Protein AF-A0A7W0GIK2-F1 (afdb_monomer)

Secondary structure (DSSP, 8-state):
--TT--HHHHHHHHHHHHGGG-EEE---SSSHHHHHHHHH-TTSEEE----S---HHHHHHHHHHHHHSSSEE-

pLDDT: mean 93.54, std 3.67, range [72.88, 97.44]

Foldseek 3Di:
DCVPPDPLVVLLVQLVVQPLNAEAEDCPPDCPNLQSCLVRRQSYEYEHDDPVPDDPVSVVSVVVSCVPGSHHYD

Nearest PDB structures (foldseek):
  7lhs-assembly1_A  TM=9.439E-01  e=1.091E-05  Mycobacterium tuberculosis
  7lhu-assembly2_B  TM=9.211E-01  e=2.537E-05  Mycobacterium tuberculosis
  7lhu-assembly1_A  TM=9.288E-01  e=5.901E-05  Mycobacterium tuberculosis
  7lhs-assembly2_B  TM=9.471E-01  e=2.627E-04  Mycobacterium tuberculosis
  2igt-assembly1_C  TM=4.451E-01  e=4.597E-01  Agrobacterium fabrum str. C58

Radius of gyration: 12.73 Å; Cα contacts (8 Å, |Δi|>4): 94; chains: 1; bounding box: 29×22×36 Å

Solvent-accessible surface area (backbone atoms only — not comparable to full-atom values): 4353 Å² total; per-residue (Å²): 139,67,84,90,58,52,73,53,56,53,37,32,52,46,30,72,73,45,33,74,75,31,72,45,81,40,89,57,88,61,63,62,69,57,52,47,34,37,75,35,21,44,62,30,35,36,36,52,85,80,84,86,76,74,55,70,67,50,56,47,51,53,51,51,47,57,75,71,43,74,44,52,73,80

Structure (mmCIF, N/CA/C/O backbone):
data_AF-A0A7W0GIK2-F1
#
_entry.id   AF-A0A7W0GIK2-F1
#
loop_
_atom_site.group_PDB
_atom_site.id
_atom_site.type_symbol
_atom_site.label_atom_id
_atom_site.label_alt_id
_atom_site.label_comp_id
_atom_site.label_asym_id
_atom_site.label_entity_id
_atom_site.label_seq_id
_atom_site.pdbx_PDB_ins_code
_atom_site.Cartn_x
_atom_site.Cartn_y
_atom_site.Cartn_z
_atom_site.occupancy
_atom_site.B_iso_or_equiv
_atom_site.auth_seq_id
_atom_site.auth_comp_id
_atom_site.auth_asym_id
_atom_site.auth_atom_id
_atom_site.pdbx_PDB_model_num
ATOM 1 N N . MET A 1 1 ? -7.617 12.127 17.373 1.00 72.88 1 MET A N 1
ATOM 2 C CA . MET A 1 1 ? -7.958 10.727 17.770 1.00 72.88 1 MET A CA 1
ATOM 3 C C . MET A 1 1 ? -6.887 9.729 17.321 1.00 72.88 1 MET A C 1
ATOM 5 O O . MET A 1 1 ? -6.751 8.712 17.975 1.00 72.88 1 MET A O 1
ATOM 9 N N . LEU A 1 2 ? -6.095 10.024 16.280 1.00 91.12 2 LEU A N 1
ATOM 10 C CA . LEU A 1 2 ? -4.907 9.234 15.897 1.00 91.12 2 LEU A CA 1
ATOM 11 C C . LEU A 1 2 ? -3.584 9.967 16.192 1.00 91.12 2 LE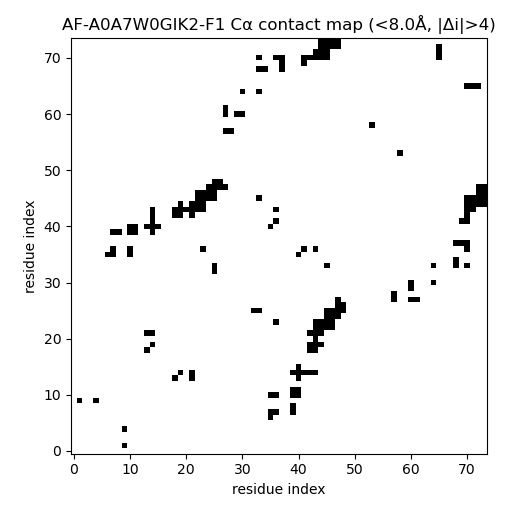U A C 1
ATOM 13 O O . LEU A 1 2 ? -2.509 9.491 15.840 1.00 91.12 2 LEU A O 1
ATOM 17 N N . ASP A 1 3 ? -3.650 11.144 16.814 1.00 93.19 3 ASP A N 1
ATOM 18 C CA . ASP A 1 3 ? -2.472 11.940 17.148 1.00 93.19 3 ASP A CA 1
ATOM 19 C C . ASP A 1 3 ? -1.589 11.180 18.142 1.00 93.19 3 ASP A C 1
ATOM 21 O O . ASP A 1 3 ? -2.043 10.795 19.218 1.00 93.19 3 ASP A O 1
ATOM 25 N N . GLY A 1 4 ? -0.332 10.949 17.759 1.00 93.75 4 GLY A N 1
ATOM 26 C CA . GLY A 1 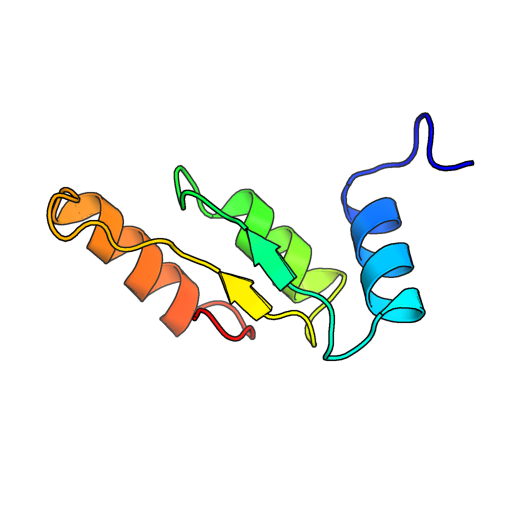4 ? 0.622 10.149 18.532 1.00 93.75 4 GLY A CA 1
ATOM 27 C C . GLY A 1 4 ? 0.540 8.633 18.304 1.00 93.75 4 GLY A C 1
ATOM 28 O O . GLY A 1 4 ? 1.369 7.915 18.860 1.00 93.75 4 GLY A O 1
ATOM 29 N N . ALA A 1 5 ? -0.398 8.140 17.486 1.00 96.56 5 ALA A N 1
ATOM 30 C CA . ALA A 1 5 ? -0.477 6.722 17.137 1.00 96.56 5 ALA A CA 1
ATOM 31 C C . ALA A 1 5 ? 0.699 6.289 16.247 1.00 96.56 5 ALA A C 1
ATOM 33 O O . ALA A 1 5 ? 1.221 7.059 15.434 1.00 96.56 5 ALA A O 1
ATOM 34 N N . GLY A 1 6 ? 1.104 5.025 16.384 1.00 96.94 6 GLY A N 1
ATOM 35 C CA . GLY A 1 6 ? 2.154 4.445 15.549 1.00 96.94 6 GLY A CA 1
ATOM 36 C C . GLY A 1 6 ? 1.68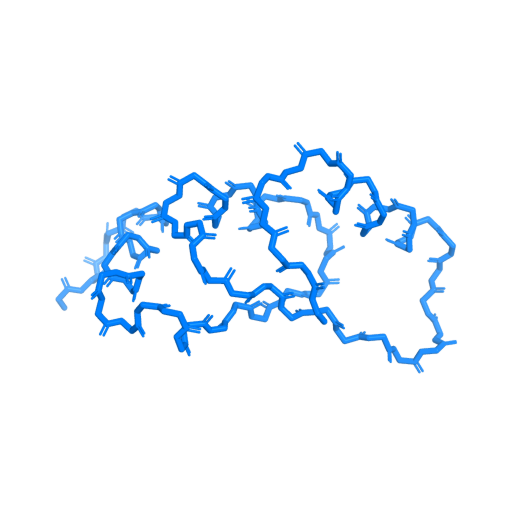2 4.192 14.106 1.00 96.94 6 GLY A C 1
ATOM 37 O O . GLY A 1 6 ? 0.489 3.990 13.878 1.00 96.94 6 GLY A O 1
ATOM 38 N N . PRO A 1 7 ? 2.593 4.109 13.116 1.00 95.75 7 PRO A N 1
ATOM 39 C CA . PRO A 1 7 ? 2.219 3.888 11.714 1.00 95.75 7 PRO A CA 1
ATOM 40 C C . PRO A 1 7 ? 1.353 2.641 11.478 1.00 95.75 7 PRO A C 1
ATOM 42 O O . PRO A 1 7 ? 0.376 2.698 10.736 1.00 95.75 7 PRO A O 1
ATOM 45 N N . ALA A 1 8 ? 1.681 1.525 12.136 1.00 96.12 8 ALA A N 1
ATOM 46 C CA . ALA A 1 8 ? 0.924 0.276 12.021 1.00 96.12 8 ALA A CA 1
ATOM 47 C C . ALA A 1 8 ? -0.503 0.401 12.578 1.00 96.12 8 ALA A C 1
ATOM 49 O O . ALA A 1 8 ? -1.442 -0.155 12.015 1.00 96.12 8 ALA A O 1
ATOM 50 N N . GLU A 1 9 ? -0.683 1.167 13.655 1.00 97.12 9 GLU A N 1
ATOM 51 C CA . GLU A 1 9 ? -1.993 1.404 14.263 1.00 97.12 9 GLU A CA 1
ATOM 52 C C . GLU A 1 9 ? -2.875 2.256 13.348 1.00 97.12 9 GLU A C 1
ATOM 54 O O . GLU A 1 9 ? -4.028 1.906 13.099 1.00 97.12 9 GLU A O 1
ATOM 59 N N . VAL A 1 10 ? -2.306 3.312 12.758 1.00 97.31 10 VAL A N 1
ATOM 60 C CA . VAL A 1 10 ? -3.001 4.146 11.766 1.00 97.31 10 VAL A CA 1
ATOM 61 C C . VAL A 1 10 ? -3.412 3.319 10.545 1.00 97.31 10 VAL A C 1
ATOM 63 O O . VAL A 1 10 ? -4.550 3.427 10.087 1.00 97.31 10 VAL A O 1
ATOM 66 N N . LEU A 1 11 ? -2.518 2.467 10.032 1.00 96.69 11 LEU A N 1
ATOM 67 C CA . LEU A 1 11 ? -2.812 1.602 8.886 1.00 96.69 11 LEU A CA 1
ATOM 68 C C . LEU A 1 11 ? -3.869 0.545 9.213 1.00 96.69 11 LEU A C 1
ATOM 70 O O . LEU A 1 11 ? -4.778 0.347 8.415 1.00 96.69 11 LEU A O 1
ATOM 74 N N . SER A 1 12 ? -3.795 -0.088 10.383 1.00 97.00 12 SER A N 1
ATOM 75 C CA . SER A 1 12 ? -4.791 -1.067 10.835 1.00 97.00 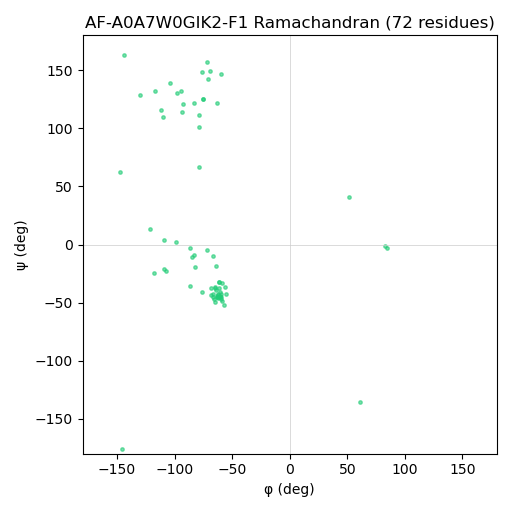12 SER A CA 1
ATOM 76 C C . SER A 1 12 ? -6.176 -0.437 10.993 1.00 97.00 12 SER A C 1
ATOM 78 O O . SER A 1 12 ? -7.181 -0.972 10.508 1.00 97.00 12 SER A O 1
ATOM 80 N N . TRP A 1 13 ? -6.233 0.757 11.589 1.00 97.44 13 TRP A N 1
ATOM 81 C CA . TRP A 1 13 ? -7.465 1.532 11.681 1.00 97.44 13 TRP A CA 1
ATOM 82 C C . TRP A 1 13 ? -8.022 1.867 10.293 1.00 97.44 13 TRP A C 1
ATOM 84 O O . TRP A 1 13 ? -9.210 1.653 10.039 1.00 97.44 13 TRP A O 1
ATOM 94 N N . ALA A 1 14 ? -7.177 2.338 9.372 1.00 97.31 14 ALA A N 1
ATOM 95 C CA . ALA A 1 14 ? -7.596 2.663 8.013 1.00 97.31 14 ALA A CA 1
ATOM 96 C C . ALA A 1 14 ? -8.088 1.412 7.266 1.00 97.31 14 ALA A C 1
ATOM 98 O O . ALA A 1 14 ? -9.151 1.447 6.649 1.00 97.31 14 ALA A O 1
ATOM 99 N N . GLY A 1 15 ? -7.364 0.294 7.363 1.00 96.69 15 GLY A N 1
ATOM 100 C CA . GLY A 1 15 ? -7.738 -0.978 6.748 1.00 96.69 15 GLY A CA 1
ATOM 101 C C . GLY A 1 15 ? -9.081 -1.493 7.260 1.00 96.69 15 GLY A C 1
ATOM 102 O O . GLY A 1 15 ? -9.918 -1.915 6.470 1.00 96.69 15 GLY A O 1
ATOM 103 N N . THR A 1 16 ? -9.340 -1.367 8.563 1.00 96.94 16 THR A N 1
ATOM 104 C CA . THR A 1 16 ? -10.637 -1.726 9.162 1.00 96.94 16 THR A CA 1
ATOM 105 C C . THR A 1 16 ? -11.758 -0.777 8.723 1.00 96.94 16 THR A C 1
ATOM 107 O O . THR A 1 16 ? -12.885 -1.209 8.494 1.00 96.94 16 THR A O 1
ATOM 110 N N . THR A 1 17 ? -11.462 0.517 8.590 1.00 97.06 17 THR A N 1
ATOM 111 C CA . THR A 1 17 ? -12.459 1.554 8.277 1.00 97.06 17 THR A CA 1
ATOM 112 C C . THR A 1 17 ? -12.873 1.542 6.805 1.00 97.06 17 THR A C 1
ATOM 114 O O . THR A 1 17 ? -14.048 1.727 6.483 1.00 97.06 17 THR A O 1
ATOM 117 N N . PHE A 1 18 ? -11.914 1.343 5.900 1.00 96.75 18 PHE A N 1
ATOM 118 C CA . PHE A 1 18 ? -12.122 1.488 4.458 1.00 96.75 18 PHE A CA 1
ATOM 119 C C . PHE A 1 18 ? -12.100 0.158 3.697 1.00 96.75 18 PHE A C 1
ATOM 121 O O . PHE A 1 18 ? -12.672 0.094 2.607 1.00 96.75 18 PHE A O 1
ATOM 128 N N . GLY A 1 19 ? -11.505 -0.896 4.265 1.00 93.56 19 GLY A N 1
ATOM 129 C CA . GLY A 1 19 ? -11.425 -2.216 3.644 1.00 93.56 19 GLY A CA 1
ATOM 130 C C . GLY A 1 19 ? -10.668 -2.197 2.316 1.00 93.56 19 GLY A C 1
ATOM 131 O O . GLY A 1 19 ? -9.633 -1.547 2.177 1.00 93.56 19 GLY A O 1
ATOM 132 N N . ASP A 1 20 ? -11.229 -2.881 1.324 1.00 92.50 20 ASP A N 1
ATOM 133 C CA . ASP A 1 20 ? -10.729 -2.975 -0.055 1.00 92.50 20 ASP A CA 1
ATOM 134 C C . ASP A 1 20 ? -10.781 -1.650 -0.841 1.00 92.50 20 ASP A C 1
ATOM 136 O O . ASP A 1 20 ? -10.201 -1.535 -1.921 1.00 92.50 20 ASP A O 1
ATOM 140 N N . ARG A 1 21 ? -11.449 -0.625 -0.297 1.00 95.00 21 ARG A N 1
ATOM 141 C CA . ARG A 1 21 ? -11.478 0.732 -0.863 1.00 95.00 21 ARG A CA 1
ATOM 142 C C . ARG A 1 21 ? -10.311 1.600 -0.394 1.00 95.00 21 ARG A C 1
ATOM 144 O O . ARG A 1 21 ? -10.214 2.751 -0.819 1.00 95.00 21 ARG A O 1
ATOM 151 N N . LEU A 1 22 ? -9.448 1.092 0.489 1.00 96.94 22 LEU A N 1
ATOM 152 C CA . LEU A 1 22 ? -8.250 1.805 0.915 1.00 96.94 22 LEU A CA 1
ATOM 153 C C . LEU A 1 22 ? -7.180 1.767 -0.180 1.00 96.94 22 LEU A C 1
ATOM 155 O O . LEU A 1 22 ? -6.741 0.697 -0.602 1.00 96.94 22 LEU A O 1
ATOM 159 N N . ALA A 1 23 ? -6.710 2.948 -0.572 1.00 96.06 23 ALA A N 1
ATOM 160 C CA . ALA A 1 23 ? -5.551 3.108 -1.435 1.00 96.06 23 ALA A CA 1
ATOM 161 C C . ALA A 1 23 ? -4.439 3.863 -0.697 1.00 96.06 23 ALA A C 1
ATOM 163 O O . ALA A 1 23 ? -4.682 4.910 -0.093 1.00 96.06 23 ALA A O 1
ATOM 164 N N . ILE A 1 24 ? -3.217 3.341 -0.766 1.00 95.56 24 ILE A N 1
ATOM 165 C CA . ILE A 1 24 ? -2.018 3.937 -0.179 1.00 95.56 24 ILE A CA 1
ATOM 166 C C . ILE A 1 24 ? -1.126 4.423 -1.314 1.00 95.56 24 ILE A C 1
ATOM 168 O O . ILE A 1 24 ? -0.544 3.625 -2.042 1.00 95.56 24 ILE A O 1
ATOM 172 N N . ALA A 1 25 ? -1.007 5.738 -1.475 1.00 94.81 25 ALA A N 1
ATOM 173 C CA . ALA A 1 25 ? -0.101 6.306 -2.463 1.00 94.81 25 ALA A CA 1
ATOM 174 C C . ALA A 1 25 ? 1.350 6.208 -1.974 1.00 94.81 25 ALA A C 1
ATOM 176 O O . ALA A 1 25 ? 1.684 6.704 -0.897 1.00 94.81 25 ALA A O 1
ATOM 177 N N . SER A 1 26 ? 2.215 5.596 -2.781 1.00 92.44 26 SER A N 1
ATOM 178 C CA . SER A 1 26 ? 3.644 5.475 -2.508 1.00 92.44 26 SER A CA 1
ATOM 179 C C . SER A 1 26 ? 4.450 5.922 -3.721 1.00 92.44 26 SER A C 1
ATOM 181 O O . SER A 1 26 ? 4.276 5.419 -4.829 1.00 92.44 26 SER A O 1
ATOM 183 N N . SER A 1 27 ? 5.409 6.825 -3.512 1.00 87.38 27 SER A N 1
ATOM 184 C CA . SER A 1 27 ? 6.428 7.140 -4.522 1.00 87.38 27 SER A CA 1
ATOM 185 C C . SER A 1 27 ? 7.452 6.015 -4.703 1.00 87.38 27 SER A C 1
ATOM 187 O O . SER A 1 27 ? 8.334 6.129 -5.555 1.00 87.38 27 SER A O 1
ATOM 189 N N . MET A 1 28 ? 7.369 4.955 -3.886 1.00 88.75 28 MET A N 1
ATOM 190 C CA . MET A 1 28 ? 8.312 3.835 -3.851 1.00 88.75 28 MET A CA 1
ATOM 191 C C . MET A 1 28 ? 9.765 4.312 -3.728 1.00 88.75 28 MET A C 1
ATOM 193 O O . MET A 1 28 ? 10.674 3.803 -4.386 1.00 88.75 28 MET A O 1
ATOM 197 N N . THR A 1 29 ? 9.985 5.332 -2.888 1.00 83.81 29 THR A N 1
ATOM 198 C CA . THR A 1 29 ? 11.334 5.772 -2.498 1.00 83.81 29 THR A CA 1
ATOM 199 C C . THR A 1 29 ? 12.068 4.645 -1.772 1.00 83.81 29 THR A C 1
ATOM 201 O O . THR A 1 29 ? 13.260 4.441 -1.989 1.00 83.81 29 THR A O 1
ATOM 204 N N . ASP A 1 30 ? 11.325 3.887 -0.968 1.00 85.31 30 ASP A N 1
ATOM 205 C CA . ASP A 1 30 ? 11.736 2.664 -0.294 1.00 85.31 30 ASP A CA 1
ATOM 206 C C . ASP A 1 30 ? 10.548 1.682 -0.208 1.00 85.31 30 ASP A C 1
ATOM 208 O O . ASP A 1 30 ? 9.467 1.934 -0.749 1.00 85.31 30 ASP A O 1
ATOM 212 N N . ALA A 1 31 ? 10.764 0.545 0.459 1.00 90.38 31 ALA A N 1
ATOM 213 C CA . ALA A 1 31 ? 9.766 -0.506 0.647 1.00 90.38 31 ALA A CA 1
ATOM 214 C C . ALA A 1 31 ? 9.058 -0.464 2.018 1.00 90.38 31 ALA A C 1
ATOM 216 O O . ALA A 1 31 ? 8.239 -1.339 2.296 1.00 90.38 31 ALA A O 1
ATOM 217 N N . VAL A 1 32 ? 9.347 0.511 2.889 1.00 93.62 32 VAL A N 1
ATOM 218 C CA . VAL A 1 32 ? 8.850 0.535 4.277 1.00 93.62 32 VAL A CA 1
ATOM 219 C C . VAL A 1 32 ? 7.335 0.677 4.308 1.00 93.62 32 VAL A C 1
ATOM 221 O O . VAL A 1 32 ? 6.660 -0.114 4.963 1.00 93.62 32 VAL A O 1
ATOM 224 N N . LEU A 1 33 ? 6.777 1.639 3.568 1.00 93.69 33 LEU A N 1
ATOM 225 C CA . LEU A 1 33 ? 5.327 1.847 3.544 1.00 93.69 33 LEU A CA 1
ATOM 226 C C . LEU A 1 33 ? 4.587 0.639 2.952 1.00 93.69 33 LEU A C 1
ATOM 228 O O . LEU A 1 33 ? 3.550 0.235 3.477 1.00 93.69 33 LEU A O 1
ATOM 232 N N . ALA A 1 34 ? 5.145 0.023 1.906 1.00 94.44 34 ALA A N 1
ATOM 233 C CA . ALA A 1 34 ? 4.606 -1.205 1.327 1.00 94.44 34 ALA A CA 1
ATOM 234 C C . ALA A 1 34 ? 4.634 -2.357 2.348 1.00 94.44 34 ALA A C 1
ATOM 236 O O . ALA A 1 34 ? 3.632 -3.037 2.545 1.00 94.44 34 ALA A O 1
ATOM 237 N N . HIS A 1 35 ? 5.740 -2.529 3.073 1.00 95.19 35 HIS A N 1
ATOM 238 C CA . HIS A 1 35 ? 5.877 -3.553 4.109 1.00 95.19 35 HIS A CA 1
ATOM 239 C C . HIS A 1 35 ? 4.898 -3.358 5.281 1.00 95.19 35 HIS A C 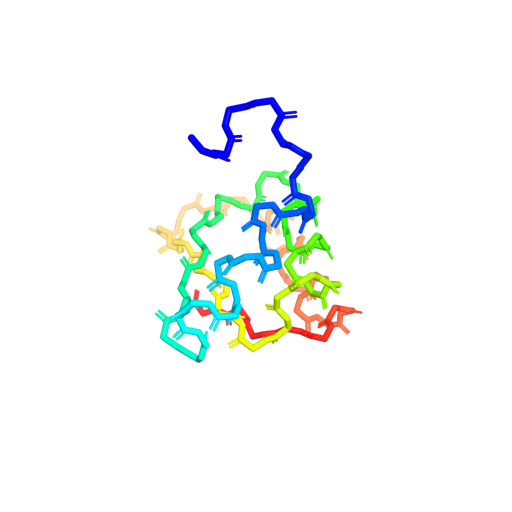1
ATOM 241 O O . HIS A 1 35 ? 4.248 -4.307 5.728 1.00 95.19 35 HIS A O 1
ATOM 247 N N . LEU A 1 36 ? 4.746 -2.122 5.761 1.00 95.88 36 LE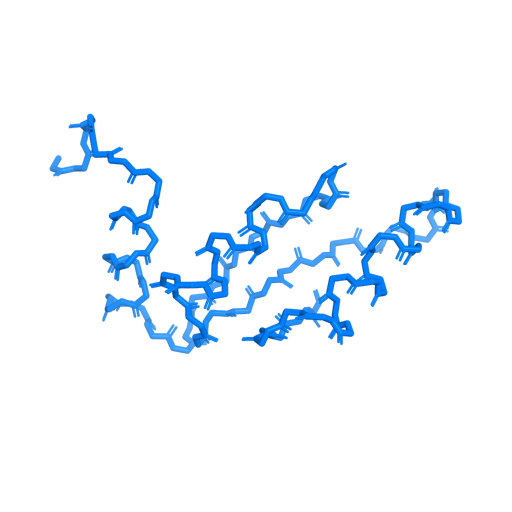U A N 1
ATOM 248 C CA . LEU A 1 36 ? 3.782 -1.796 6.814 1.00 95.88 36 LEU A CA 1
ATOM 249 C C . LEU A 1 36 ? 2.337 -2.013 6.343 1.00 95.88 36 LEU A C 1
ATOM 251 O O . LEU A 1 36 ? 1.511 -2.518 7.100 1.00 95.88 36 LEU A O 1
ATOM 255 N N . THR A 1 37 ? 2.040 -1.697 5.081 1.00 96.06 37 THR A N 1
ATOM 256 C CA . THR A 1 37 ? 0.721 -1.949 4.485 1.00 96.06 37 THR A CA 1
ATOM 257 C C . THR A 1 37 ? 0.442 -3.448 4.382 1.00 96.06 37 THR A C 1
ATOM 259 O O . THR A 1 37 ? -0.602 -3.893 4.845 1.00 96.06 37 THR A O 1
ATOM 262 N N . ALA A 1 38 ? 1.392 -4.249 3.886 1.00 95.81 38 ALA A N 1
ATOM 263 C CA . ALA A 1 38 ? 1.248 -5.706 3.786 1.00 95.81 38 ALA A CA 1
ATOM 264 C C . ALA A 1 38 ? 0.921 -6.370 5.134 1.00 95.81 38 ALA A C 1
ATOM 266 O O . ALA A 1 38 ? 0.180 -7.345 5.187 1.00 95.81 38 ALA A O 1
ATOM 267 N N . SER A 1 39 ? 1.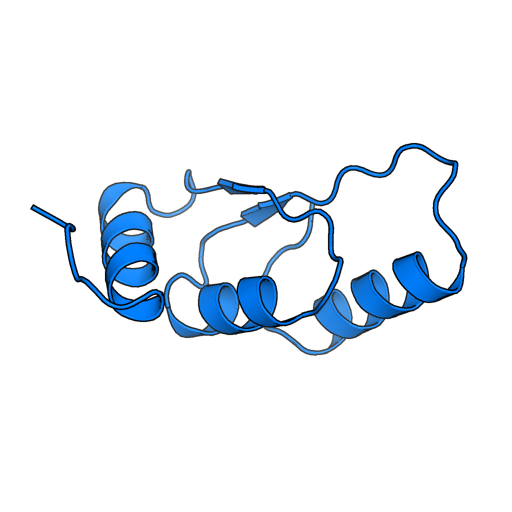492 -5.857 6.226 1.00 95.81 39 SER A N 1
ATOM 268 C CA . SER A 1 39 ? 1.311 -6.416 7.570 1.00 95.81 39 SER A CA 1
ATOM 269 C C . SER A 1 39 ? 0.073 -5.884 8.295 1.00 95.81 39 SER A C 1
ATOM 271 O O . SER A 1 39 ? -0.558 -6.632 9.036 1.00 95.81 39 SER A O 1
ATOM 273 N N . SER A 1 40 ? -0.277 -4.610 8.097 1.00 96.94 40 SER A N 1
ATOM 274 C CA . SER A 1 40 ? -1.305 -3.926 8.900 1.00 96.94 40 SER A CA 1
ATOM 275 C C . SER A 1 40 ? -2.618 -3.687 8.150 1.00 96.94 40 SER A C 1
ATOM 277 O O . SER A 1 40 ? -3.659 -3.536 8.779 1.00 96.94 40 SER A O 1
ATOM 279 N N . ALA A 1 41 ? -2.590 -3.655 6.816 1.00 96.69 41 ALA A N 1
ATOM 280 C CA . ALA A 1 41 ? -3.751 -3.429 5.956 1.00 96.69 41 ALA A CA 1
ATOM 281 C C . ALA A 1 41 ? -3.623 -4.206 4.622 1.00 96.69 41 ALA A C 1
ATOM 283 O O . ALA A 1 41 ? -3.594 -3.592 3.556 1.00 96.69 41 ALA A O 1
ATOM 284 N N . PRO A 1 42 ? -3.557 -5.552 4.645 1.00 94.44 42 PRO A N 1
ATOM 285 C CA . PRO A 1 42 ? -3.228 -6.371 3.468 1.00 94.44 42 PRO A CA 1
ATOM 286 C C . PRO A 1 42 ? -4.248 -6.299 2.319 1.00 94.44 42 PRO A C 1
ATOM 288 O O . PRO A 1 42 ? -3.924 -6.663 1.195 1.00 94.44 42 PRO A O 1
ATOM 291 N N . LEU A 1 43 ? -5.478 -5.847 2.585 1.00 93.56 43 LEU A N 1
ATOM 292 C CA . LEU A 1 43 ? -6.510 -5.648 1.557 1.00 93.56 43 LEU A CA 1
ATOM 293 C C . LEU A 1 43 ? -6.384 -4.302 0.826 1.00 93.56 43 LEU A C 1
ATOM 295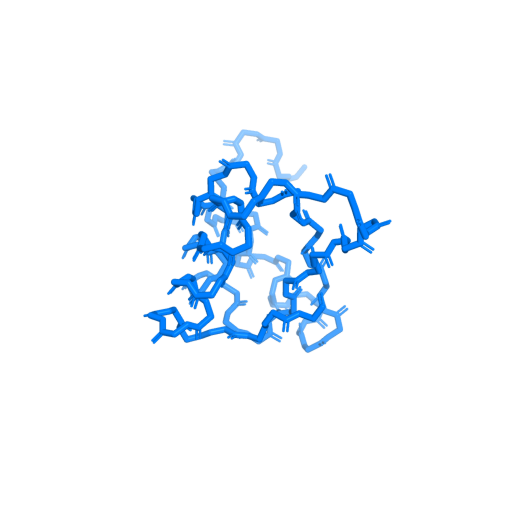 O O . LEU A 1 43 ? -7.104 -4.069 -0.143 1.00 93.56 43 LEU A O 1
ATOM 299 N N . ALA A 1 44 ? -5.514 -3.407 1.298 1.00 96.12 44 ALA A N 1
ATOM 300 C CA . ALA A 1 44 ? -5.299 -2.112 0.676 1.00 96.12 44 ALA A CA 1
ATOM 301 C C . ALA A 1 44 ? -4.463 -2.238 -0.600 1.00 96.12 44 ALA A C 1
ATOM 303 O O . ALA A 1 44 ? -3.555 -3.066 -0.697 1.00 96.12 44 ALA A O 1
ATOM 304 N N . LYS A 1 45 ? -4.724 -1.343 -1.552 1.00 95.50 45 LYS A N 1
ATOM 305 C CA . LYS A 1 45 ? -3.951 -1.242 -2.793 1.00 95.50 45 LYS A CA 1
ATOM 306 C C . LYS A 1 45 ? -2.858 -0.198 -2.650 1.00 95.50 45 LYS A C 1
ATOM 308 O O . LYS A 1 45 ? -3.134 0.923 -2.219 1.00 95.50 45 LYS A O 1
ATOM 313 N N . VAL A 1 46 ? -1.629 -0.529 -3.033 1.00 95.44 46 VAL A N 1
ATOM 314 C CA . VAL A 1 46 ? -0.531 0.443 -3.056 1.00 95.44 46 VAL A CA 1
ATOM 315 C C . VAL A 1 46 ? -0.437 1.057 -4.444 1.00 95.44 46 VAL A C 1
ATOM 317 O O . VAL A 1 46 ? -0.105 0.365 -5.398 1.00 95.44 46 VAL A O 1
ATOM 320 N N . LEU A 1 47 ? -0.707 2.358 -4.547 1.00 95.12 47 LEU A N 1
ATOM 321 C CA . LEU A 1 47 ? -0.620 3.090 -5.806 1.00 95.12 47 LEU A CA 1
ATOM 322 C C . LEU A 1 47 ? 0.827 3.520 -6.055 1.00 95.12 47 LEU A C 1
ATOM 324 O O . LEU A 1 47 ? 1.386 4.278 -5.252 1.00 95.12 47 LEU A O 1
ATOM 328 N N . PHE A 1 48 ? 1.404 3.098 -7.176 1.00 94.12 48 PHE A N 1
ATOM 329 C CA . PHE A 1 48 ? 2.673 3.606 -7.684 1.00 94.12 48 PHE A CA 1
ATOM 330 C C . PHE A 1 48 ? 2.450 4.389 -8.980 1.00 94.12 48 PHE A C 1
ATOM 332 O O . PHE A 1 48 ? 2.075 3.844 -10.012 1.00 94.12 48 PHE A O 1
ATOM 339 N N . LEU A 1 49 ? 2.733 5.694 -8.944 1.00 93.38 49 LEU A N 1
ATOM 340 C CA . LEU A 1 49 ? 2.616 6.538 -10.130 1.00 93.38 49 LEU A CA 1
ATOM 341 C C . LEU A 1 49 ? 3.833 6.356 -11.047 1.00 93.38 49 LEU A C 1
ATOM 343 O O . LEU A 1 49 ? 4.890 6.956 -10.819 1.00 93.38 49 LEU A O 1
ATOM 347 N N . ASP A 1 50 ? 3.668 5.576 -12.114 1.00 90.50 50 ASP A N 1
ATOM 348 C CA . ASP A 1 50 ? 4.648 5.518 -13.194 1.00 90.50 50 ASP A CA 1
ATOM 349 C C . ASP A 1 50 ? 4.501 6.731 -14.121 1.00 90.50 50 ASP A C 1
ATOM 351 O O . ASP A 1 50 ? 3.512 6.893 -14.835 1.00 90.50 50 ASP A O 1
ATOM 355 N N . THR A 1 51 ? 5.498 7.613 -14.095 1.00 91.31 51 THR A N 1
ATOM 356 C CA . THR A 1 51 ? 5.538 8.805 -14.949 1.00 91.31 51 THR A CA 1
ATOM 357 C C . THR A 1 51 ? 6.111 8.519 -16.337 1.00 91.31 51 THR A C 1
ATOM 359 O O . THR A 1 51 ? 6.078 9.401 -17.191 1.00 91.31 51 THR A O 1
ATOM 362 N N . GLY A 1 52 ? 6.691 7.333 -16.555 1.00 92.56 52 GLY A N 1
ATOM 363 C CA . GLY A 1 52 ? 7.466 6.988 -17.749 1.00 92.56 52 GLY A CA 1
ATOM 364 C C . GLY A 1 52 ? 8.930 7.447 -17.717 1.00 92.56 52 GLY A C 1
ATOM 365 O O . GLY A 1 52 ? 9.673 7.163 -18.653 1.00 92.56 52 GLY A O 1
ATOM 366 N N . TYR A 1 53 ? 9.369 8.125 -16.648 1.00 91.75 53 TYR A N 1
ATOM 367 C CA . TYR A 1 53 ? 10.728 8.680 -16.517 1.00 91.75 53 TYR A CA 1
ATOM 368 C C . TYR A 1 53 ? 11.500 8.146 -15.302 1.00 91.75 53 TYR A C 1
ATOM 370 O O . TYR A 1 53 ? 12.524 8.708 -14.908 1.00 91.75 53 TYR A O 1
ATOM 378 N N . HIS A 1 54 ? 11.014 7.080 -14.665 1.00 90.12 54 HIS A N 1
ATOM 379 C CA . HIS A 1 54 ? 11.692 6.501 -13.508 1.00 90.12 54 HIS A CA 1
ATOM 380 C C . HIS A 1 54 ? 12.982 5.784 -13.905 1.00 90.12 54 HIS A C 1
ATOM 382 O O . HIS A 1 54 ? 13.052 5.095 -14.920 1.00 90.12 54 HIS A O 1
ATOM 388 N N . PHE A 1 55 ? 13.996 5.901 -13.047 1.00 91.94 55 PHE A N 1
ATOM 389 C CA . PHE A 1 55 ? 15.219 5.114 -13.167 1.00 91.94 55 PHE A CA 1
ATOM 390 C C . PHE A 1 55 ? 14.915 3.611 -13.100 1.00 91.94 55 PHE A C 1
ATOM 392 O O . PHE A 1 55 ? 14.015 3.176 -12.371 1.00 91.94 55 PHE A O 1
ATOM 399 N N . ALA A 1 56 ? 15.696 2.809 -13.826 1.00 91.75 56 ALA A N 1
ATOM 400 C CA . ALA A 1 56 ? 15.513 1.361 -13.895 1.00 91.75 56 ALA A CA 1
ATOM 401 C C . ALA A 1 56 ? 15.618 0.697 -12.512 1.00 91.75 56 ALA A C 1
ATOM 403 O O . ALA A 1 56 ? 14.896 -0.260 -12.226 1.00 91.75 56 ALA A O 1
ATOM 404 N N . GLU A 1 57 ? 16.464 1.246 -11.642 1.00 89.69 57 GLU A N 1
ATOM 405 C CA . GLU A 1 57 ? 16.645 0.858 -10.248 1.00 89.69 57 GLU A CA 1
ATOM 406 C C . GLU A 1 57 ? 15.344 1.010 -9.455 1.00 89.69 57 GLU A C 1
ATOM 408 O O . GLU A 1 57 ? 14.968 0.101 -8.715 1.00 89.69 57 GLU A O 1
ATOM 413 N N . ARG A 1 58 ? 14.598 2.108 -9.659 1.00 90.56 58 ARG A N 1
ATOM 414 C CA . ARG A 1 58 ? 13.312 2.326 -8.980 1.00 90.56 58 ARG A CA 1
ATOM 415 C C . ARG A 1 58 ? 12.271 1.313 -9.429 1.00 90.56 58 ARG A C 1
ATOM 417 O O . ARG A 1 58 ? 11.607 0.712 -8.591 1.00 90.56 58 ARG A O 1
ATOM 424 N N . LEU A 1 59 ? 12.176 1.067 -10.734 1.00 92.12 59 LEU A N 1
ATOM 425 C CA . LEU A 1 59 ? 11.304 0.014 -11.260 1.00 92.12 59 LEU A CA 1
ATOM 426 C C . LEU A 1 59 ? 11.721 -1.372 -10.734 1.00 92.12 59 LEU A C 1
ATOM 428 O O . LEU A 1 59 ? 10.874 -2.234 -10.516 1.00 92.12 59 LEU A O 1
ATOM 432 N N . GLY A 1 60 ? 13.019 -1.583 -10.493 1.00 91.25 60 GLY A N 1
ATOM 433 C CA . GLY A 1 60 ? 13.552 -2.761 -9.812 1.00 91.25 60 GLY A CA 1
ATOM 434 C C . GLY A 1 60 ? 12.985 -2.932 -8.403 1.00 91.25 60 GLY A C 1
ATOM 435 O O . GLY A 1 60 ? 12.483 -4.010 -8.089 1.00 91.25 60 GLY A O 1
ATOM 436 N N . THR A 1 61 ? 12.985 -1.872 -7.591 1.00 91.75 61 THR A N 1
ATOM 437 C CA . THR A 1 61 ? 12.391 -1.883 -6.242 1.00 91.75 61 THR A CA 1
ATOM 438 C C . THR A 1 61 ? 10.900 -2.204 -6.278 1.00 91.75 61 THR A C 1
ATOM 440 O O . THR A 1 61 ? 10.446 -3.055 -5.518 1.00 91.75 61 THR A O 1
ATOM 443 N N . VAL A 1 62 ? 10.140 -1.589 -7.192 1.00 92.75 62 VAL A N 1
ATOM 444 C CA . VAL A 1 62 ? 8.697 -1.860 -7.341 1.00 92.75 62 VAL A CA 1
ATOM 445 C C . VAL A 1 62 ? 8.444 -3.328 -7.683 1.00 92.75 62 VAL A C 1
ATOM 447 O O . VAL A 1 62 ? 7.597 -3.977 -7.066 1.00 92.75 62 VAL A O 1
ATOM 450 N N . ARG A 1 63 ? 9.219 -3.886 -8.623 1.00 93.44 63 ARG A N 1
ATOM 451 C CA . ARG A 1 63 ? 9.136 -5.310 -8.977 1.00 93.44 63 ARG A CA 1
ATOM 452 C C . ARG A 1 63 ? 9.491 -6.216 -7.800 1.00 93.44 63 ARG A C 1
ATOM 454 O O . ARG A 1 63 ? 8.790 -7.196 -7.574 1.00 93.44 63 ARG A O 1
ATOM 461 N N . ALA A 1 64 ? 10.535 -5.887 -7.040 1.00 93.25 64 ALA A N 1
ATOM 462 C CA . ALA A 1 64 ? 10.926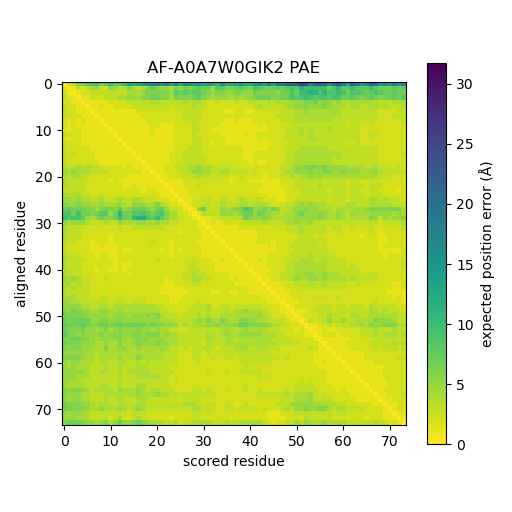 -6.654 -5.860 1.00 93.25 64 ALA A CA 1
ATOM 463 C C . ALA A 1 64 ? 9.825 -6.644 -4.789 1.00 93.25 64 ALA A C 1
ATOM 465 O O . ALA A 1 64 ? 9.464 -7.701 -4.282 1.00 93.25 64 ALA A O 1
ATOM 466 N N . VAL A 1 65 ? 9.239 -5.479 -4.496 1.00 93.69 65 VAL A N 1
ATOM 467 C CA . VAL A 1 65 ? 8.096 -5.338 -3.579 1.00 93.69 65 VAL A CA 1
ATOM 468 C C . VAL A 1 65 ? 6.922 -6.202 -4.033 1.00 93.69 65 VAL A C 1
ATOM 470 O O . VAL A 1 65 ? 6.441 -7.023 -3.260 1.00 93.69 65 VAL A O 1
ATOM 473 N N . THR A 1 66 ? 6.521 -6.078 -5.299 1.00 93.94 66 THR A N 1
ATOM 474 C CA . THR A 1 66 ? 5.383 -6.820 -5.869 1.00 93.94 66 THR A CA 1
ATOM 475 C C . THR A 1 66 ? 5.609 -8.336 -5.836 1.00 93.94 66 THR A C 1
ATOM 477 O O . THR A 1 66 ? 4.669 -9.103 -5.670 1.00 93.94 66 THR A O 1
ATOM 480 N N . ALA A 1 67 ? 6.859 -8.786 -5.973 1.00 94.88 67 ALA A N 1
ATOM 481 C CA . ALA A 1 67 ? 7.207 -10.204 -5.949 1.00 94.88 67 ALA A CA 1
ATOM 482 C C . ALA A 1 67 ? 7.350 -10.796 -4.535 1.00 94.88 67 ALA A C 1
ATOM 484 O O . ALA A 1 67 ? 7.338 -12.017 -4.392 1.00 94.88 67 ALA A O 1
ATOM 485 N N . THR A 1 68 ? 7.544 -9.967 -3.504 1.00 95.19 68 THR A N 1
ATOM 486 C CA . THR A 1 68 ? 7.933 -10.436 -2.160 1.00 95.19 68 THR A CA 1
ATOM 487 C C . THR A 1 68 ? 6.923 -10.123 -1.067 1.00 95.19 68 THR A C 1
ATOM 489 O O . THR A 1 68 ? 6.905 -10.822 -0.055 1.00 95.19 68 THR A O 1
ATOM 492 N N . LEU A 1 69 ? 6.084 -9.101 -1.243 1.00 94.50 69 LEU A N 1
ATOM 493 C CA . LEU A 1 69 ? 5.087 -8.706 -0.256 1.00 94.50 69 LEU A CA 1
ATOM 494 C C . LEU A 1 69 ? 3.682 -9.159 -0.682 1.00 94.50 69 LEU A C 1
ATOM 496 O O . LEU A 1 69 ? 3.330 -9.026 -1.853 1.00 94.50 69 LEU A O 1
ATOM 500 N N . PRO A 1 70 ? 2.853 -9.658 0.254 1.00 93.12 70 PRO A N 1
ATOM 501 C CA . PRO A 1 70 ? 1.486 -10.086 -0.032 1.00 93.12 70 PRO A CA 1
ATOM 502 C C . PRO A 1 70 ? 0.534 -8.880 -0.126 1.00 93.12 70 PRO A C 1
ATOM 504 O O . PRO A 1 70 ? -0.329 -8.697 0.727 1.00 93.12 70 PRO A O 1
ATOM 507 N N . LEU A 1 71 ? 0.719 -8.033 -1.140 1.00 92.00 71 LEU A N 1
ATOM 508 C CA . LEU A 1 71 ? -0.140 -6.883 -1.436 1.00 92.00 71 LEU A CA 1
ATOM 509 C C . LEU A 1 71 ? -0.291 -6.668 -2.944 1.00 92.00 71 LEU A C 1
ATOM 511 O O . LEU A 1 71 ? 0.498 -7.170 -3.743 1.00 92.00 71 LEU A O 1
ATOM 515 N N . GLU A 1 72 ? -1.303 -5.895 -3.327 1.00 93.56 72 GLU A N 1
ATOM 516 C CA . GLU A 1 72 ? -1.505 -5.452 -4.706 1.00 93.56 72 GLU A CA 1
ATOM 517 C C . GLU A 1 72 ? -0.822 -4.090 -4.905 1.00 93.56 72 GLU A C 1
ATOM 519 O O . GLU A 1 72 ? -1.146 -3.122 -4.209 1.00 93.56 72 GLU A O 1
ATOM 524 N N . VAL A 1 73 ? 0.121 -4.010 -5.849 1.00 93.44 73 VAL A N 1
ATOM 525 C CA . VAL A 1 73 ? 0.639 -2.732 -6.364 1.00 93.44 73 VAL A CA 1
ATOM 526 C C . VAL A 1 73 ? -0.078 -2.419 -7.672 1.00 93.44 73 VAL A C 1
ATOM 528 O O . VAL A 1 73 ? -0.135 -3.279 -8.553 1.00 93.44 73 VAL A O 1
ATOM 531 N N . VAL A 1 74 ? -0.604 -1.200 -7.789 1.00 92.06 74 VAL A N 1
ATOM 532 C CA . VAL A 1 74 ? -1.355 -0.698 -8.953 1.00 92.06 74 VAL A CA 1
ATOM 533 C C . VAL A 1 74 ? -0.821 0.631 -9.458 1.00 92.06 74 VAL A C 1
ATOM 535 O O . VAL A 1 74 ? -0.279 1.411 -8.641 1.00 92.06 74 VAL A O 1
#

Sequence (74 aa):
MLDGAGPAEVLSWAGTTFGDRLAIASSMTDAVLAHLTASSAPLAKVLFLDTGYHFAERLGTVRAVTATLPLEVV

Mean predicted aligned error: 3.01 Å